Protein AF-A0A7V7VEW5-F1 (afdb_monomer_lite)

Structure (mmCIF, N/CA/C/O backbone):
data_AF-A0A7V7VEW5-F1
#
_entry.id   AF-A0A7V7VEW5-F1
#
loop_
_atom_site.group_PDB
_atom_site.id
_atom_site.type_symbol
_atom_site.label_atom_id
_atom_site.label_alt_id
_atom_site.label_comp_id
_atom_site.label_asym_id
_atom_site.label_entity_id
_atom_site.label_seq_id
_atom_site.pdbx_PDB_ins_code
_atom_site.Cartn_x
_atom_site.Cartn_y
_atom_site.Cartn_z
_atom_site.occupancy
_atom_site.B_iso_or_equiv
_atom_site.auth_seq_id
_atom_site.auth_comp_id
_atom_site.auth_asym_id
_atom_site.auth_atom_id
_atom_site.pdbx_PDB_model_num
ATOM 1 N N . MET A 1 1 ? -5.044 -26.347 13.525 1.00 53.19 1 MET A N 1
ATOM 2 C CA . MET A 1 1 ? -4.860 -25.727 12.195 1.00 53.19 1 MET A CA 1
ATOM 3 C C . MET A 1 1 ? -4.645 -24.240 12.417 1.00 53.19 1 MET A C 1
ATOM 5 O O . MET A 1 1 ? -5.450 -23.683 13.156 1.00 53.19 1 MET A O 1
ATOM 9 N N . PRO A 1 2 ? -3.569 -23.618 11.908 1.00 57.94 2 PRO A N 1
ATOM 10 C CA . PRO A 1 2 ? -3.375 -22.180 12.077 1.00 57.94 2 PRO A CA 1
ATOM 11 C C . PRO A 1 2 ? -4.527 -21.442 11.391 1.00 57.94 2 PRO A C 1
ATOM 13 O O . PRO A 1 2 ? -4.914 -21.792 10.275 1.00 57.94 2 PRO A O 1
ATOM 16 N N . GLU A 1 3 ? -5.128 -20.480 12.088 1.00 57.94 3 GLU A N 1
ATOM 17 C CA . GLU A 1 3 ? -6.200 -19.676 11.511 1.00 57.94 3 GLU A CA 1
ATOM 18 C C . GLU A 1 3 ? -5.664 -18.885 10.307 1.00 57.94 3 GLU A C 1
ATOM 20 O O . GLU A 1 3 ? -4.514 -18.440 10.325 1.00 57.94 3 GLU A O 1
ATOM 25 N N . PRO A 1 4 ? -6.461 -18.709 9.238 1.00 60.78 4 PRO A N 1
ATOM 26 C CA . PRO A 1 4 ? -6.032 -17.912 8.098 1.00 60.78 4 PRO A CA 1
ATOM 27 C C . PRO A 1 4 ? -5.675 -16.496 8.570 1.00 60.78 4 PRO A C 1
ATOM 29 O O . PRO A 1 4 ? -6.461 -15.878 9.285 1.00 60.78 4 PRO A O 1
ATOM 32 N N . LEU A 1 5 ? -4.525 -15.963 8.138 1.00 54.25 5 LEU A N 1
ATOM 33 C CA . LEU A 1 5 ? -4.013 -14.618 8.477 1.00 54.25 5 LEU A CA 1
ATOM 34 C C . LEU A 1 5 ? -5.077 -13.505 8.385 1.00 54.25 5 LEU A C 1
ATOM 36 O O . LEU A 1 5 ? -5.047 -12.546 9.155 1.00 54.25 5 LEU A O 1
ATOM 40 N N . ALA A 1 6 ? -6.057 -13.668 7.490 1.00 53.84 6 ALA A N 1
ATOM 41 C CA . ALA A 1 6 ? -7.209 -12.780 7.343 1.00 53.84 6 ALA A CA 1
ATOM 42 C C . ALA A 1 6 ? -8.044 -12.624 8.631 1.00 53.84 6 ALA A C 1
ATOM 44 O O . ALA A 1 6 ? -8.543 -11.535 8.905 1.00 53.84 6 ALA A O 1
ATOM 45 N N . LYS A 1 7 ? -8.181 -13.686 9.437 1.00 56.44 7 LYS A N 1
ATOM 46 C CA . LYS A 1 7 ? -8.862 -13.653 10.743 1.00 56.44 7 LYS A CA 1
ATOM 47 C C . LYS A 1 7 ? -8.027 -12.960 11.816 1.00 56.44 7 LYS A C 1
ATOM 49 O O . LYS A 1 7 ? -8.587 -12.323 12.698 1.00 56.44 7 LYS A O 1
ATOM 54 N N . GLN A 1 8 ? -6.704 -13.079 11.736 1.00 58.16 8 GLN A N 1
ATOM 55 C CA . GLN A 1 8 ? -5.800 -12.603 12.781 1.00 58.16 8 GLN A CA 1
ATOM 56 C C . GLN A 1 8 ? -5.663 -11.071 12.787 1.00 58.16 8 GLN A C 1
ATOM 58 O O . GLN A 1 8 ? -5.473 -10.477 13.845 1.00 58.16 8 GLN A O 1
ATOM 63 N N . TYR A 1 9 ? -5.825 -10.427 11.626 1.00 64.25 9 TYR A N 1
ATOM 64 C CA . TYR A 1 9 ? -5.728 -8.969 11.483 1.00 64.25 9 TYR A CA 1
ATOM 65 C C . TYR A 1 9 ? -7.040 -8.274 11.083 1.00 64.25 9 TYR A C 1
ATOM 67 O O . TYR A 1 9 ? -7.042 -7.053 10.971 1.00 64.25 9 TYR A O 1
ATOM 75 N N . ASP A 1 10 ? -8.145 -9.006 10.876 1.00 77.81 10 ASP A N 1
ATOM 76 C CA . ASP A 1 10 ? -9.406 -8.458 10.330 1.00 77.81 10 ASP A CA 1
ATOM 77 C C . ASP A 1 10 ? -9.149 -7.535 9.120 1.00 77.81 10 ASP A C 1
ATOM 79 O O . ASP A 1 10 ? -9.538 -6.363 9.052 1.00 77.81 10 ASP A O 1
ATOM 83 N N . CYS A 1 11 ? -8.344 -8.051 8.193 1.00 81.69 11 CYS A N 1
ATOM 84 C CA . CYS A 1 11 ? -7.853 -7.318 7.039 1.00 81.69 11 CYS A CA 1
ATOM 85 C C . CYS A 1 11 ? -7.821 -8.247 5.829 1.00 81.69 11 CYS A C 1
ATOM 87 O O . CYS A 1 11 ? -7.374 -9.394 5.909 1.00 81.69 11 CYS A O 1
ATOM 89 N N . ARG A 1 12 ? -8.307 -7.749 4.694 1.00 86.94 12 ARG A N 1
ATOM 90 C CA . ARG A 1 12 ? -8.248 -8.422 3.399 1.00 86.94 12 ARG A CA 1
ATOM 91 C C . ARG A 1 12 ? -7.386 -7.596 2.466 1.00 86.94 12 ARG A C 1
ATOM 93 O O . ARG A 1 12 ? -7.593 -6.392 2.330 1.00 86.94 12 ARG A O 1
ATOM 100 N N . VAL A 1 13 ? -6.450 -8.263 1.803 1.00 86.50 13 VAL A N 1
ATOM 101 C CA . VAL A 1 13 ? -5.531 -7.634 0.857 1.00 86.50 13 VAL A CA 1
ATOM 102 C C . VAL A 1 13 ? -5.710 -8.288 -0.505 1.00 86.50 13 VAL A C 1
ATOM 104 O O . VAL A 1 13 ? -5.659 -9.510 -0.626 1.00 86.50 13 VAL A O 1
ATOM 107 N N . GLY A 1 14 ? -5.941 -7.470 -1.525 1.00 88.06 14 GLY A N 1
ATOM 108 C CA . GLY A 1 14 ? -5.953 -7.878 -2.923 1.00 88.06 14 GLY A CA 1
ATOM 109 C C . GLY A 1 14 ? -4.794 -7.225 -3.662 1.00 88.06 14 GLY A C 1
ATOM 110 O O . GLY A 1 14 ? -4.648 -6.007 -3.612 1.00 88.06 14 GLY A O 1
ATOM 111 N N . ILE A 1 15 ? -3.992 -8.023 -4.362 1.00 89.50 15 ILE A N 1
ATOM 112 C CA . ILE A 1 15 ? -2.863 -7.546 -5.164 1.00 89.50 15 ILE A CA 1
ATOM 113 C C . ILE A 1 15 ? -3.152 -7.870 -6.628 1.00 89.50 15 ILE A C 1
ATOM 115 O O . ILE A 1 15 ? -3.610 -8.964 -6.953 1.00 89.50 15 ILE A O 1
ATOM 119 N N . THR A 1 16 ? -2.945 -6.910 -7.523 1.00 91.19 16 THR A N 1
ATOM 120 C CA . THR A 1 16 ? -3.197 -7.086 -8.957 1.00 91.19 16 THR A CA 1
ATOM 121 C C . THR A 1 16 ? -2.117 -6.375 -9.761 1.00 91.19 16 THR A C 1
ATOM 123 O O . THR A 1 16 ? -1.792 -5.225 -9.472 1.00 91.19 16 THR A O 1
ATOM 126 N N . LEU A 1 17 ? -1.563 -7.046 -10.771 1.00 87.94 17 LEU A N 1
ATOM 127 C CA . LEU A 1 17 ? -0.652 -6.420 -11.725 1.00 87.94 17 LEU A CA 1
ATOM 128 C C . LEU A 1 17 ? -1.462 -5.568 -12.711 1.00 87.94 17 LEU A C 1
ATOM 130 O O . LEU A 1 17 ? -2.454 -6.031 -13.272 1.00 87.94 17 LEU A O 1
ATOM 134 N N . LEU A 1 18 ? -1.055 -4.320 -12.901 1.00 87.75 18 LEU A N 1
ATOM 135 C CA . LEU A 1 18 ? -1.639 -3.411 -13.879 1.00 87.75 18 LEU A CA 1
ATOM 136 C C . LEU A 1 18 ? -1.027 -3.670 -15.258 1.00 87.75 18 LEU A C 1
ATOM 138 O O . LEU A 1 18 ? 0.150 -4.007 -15.370 1.00 87.75 18 LEU A O 1
ATOM 142 N N . ALA A 1 19 ? -1.810 -3.433 -16.314 1.00 85.81 19 ALA A N 1
ATOM 143 C CA . ALA A 1 19 ? -1.342 -3.545 -17.698 1.00 85.81 19 ALA A CA 1
ATOM 144 C C . ALA A 1 19 ? -0.157 -2.605 -18.009 1.00 85.81 19 ALA A C 1
ATOM 146 O O . ALA A 1 19 ? 0.645 -2.877 -18.895 1.00 85.81 19 ALA A O 1
ATOM 147 N N . THR A 1 20 ? -0.019 -1.513 -17.256 1.00 81.12 20 THR A N 1
ATOM 148 C CA . THR A 1 20 ? 1.057 -0.525 -17.372 1.00 81.12 20 THR A CA 1
ATOM 149 C C . THR A 1 20 ? 2.109 -0.746 -16.283 1.00 81.12 20 THR A C 1
ATOM 151 O O . THR A 1 20 ? 2.079 -0.031 -15.287 1.00 81.12 20 THR A O 1
ATOM 154 N N . HIS A 1 21 ? 2.980 -1.757 -16.426 1.00 78.50 21 HIS A N 1
ATOM 155 C CA . HIS A 1 21 ? 4.156 -2.041 -15.567 1.00 78.50 21 HIS A CA 1
ATOM 156 C C . HIS A 1 21 ? 4.050 -1.566 -14.103 1.00 78.50 21 HIS A C 1
ATOM 158 O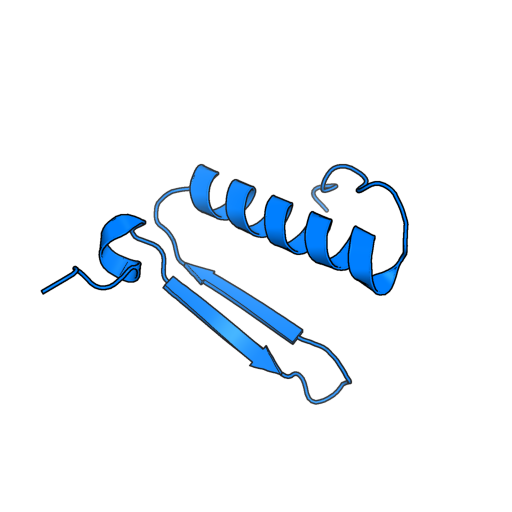 O . HIS A 1 21 ? 4.931 -0.887 -13.579 1.00 78.50 21 HIS A O 1
ATOM 164 N N . GLY A 1 22 ? 2.941 -1.891 -13.446 1.00 80.88 22 GLY A N 1
ATOM 165 C CA . GLY A 1 22 ? 2.575 -1.311 -12.162 1.00 80.88 22 GLY A CA 1
ATOM 166 C C . GLY A 1 22 ? 1.795 -2.309 -11.333 1.00 80.88 22 GLY A C 1
ATOM 167 O O . GLY A 1 22 ? 1.312 -3.317 -11.843 1.00 80.88 22 GLY A O 1
ATOM 168 N N . LEU A 1 23 ? 1.665 -2.037 -10.043 1.00 85.12 23 LEU A N 1
ATOM 169 C CA . LEU A 1 23 ? 0.956 -2.898 -9.105 1.00 85.12 23 LEU A CA 1
ATOM 170 C C . LEU A 1 23 ? -0.173 -2.105 -8.449 1.00 85.12 23 LEU A C 1
ATOM 172 O O . LEU A 1 23 ? 0.014 -0.957 -8.058 1.00 85.12 23 LEU A O 1
ATOM 176 N N . SER A 1 24 ? -1.332 -2.734 -8.291 1.00 86.88 24 SER A N 1
ATOM 177 C CA . SER A 1 24 ? -2.428 -2.240 -7.466 1.00 86.88 24 SER A CA 1
ATOM 178 C C . SER A 1 24 ? -2.533 -3.089 -6.205 1.00 86.88 24 SER A C 1
ATOM 180 O O . SER A 1 24 ? -2.632 -4.316 -6.282 1.00 86.88 24 SER A O 1
ATOM 182 N N . ILE A 1 25 ? -2.527 -2.430 -5.048 1.00 86.31 25 ILE A N 1
ATOM 183 C CA . ILE A 1 25 ? -2.764 -3.049 -3.743 1.00 86.31 25 ILE A CA 1
ATOM 184 C C . ILE A 1 25 ? -4.061 -2.459 -3.191 1.00 86.31 25 ILE A C 1
ATOM 186 O O . ILE A 1 25 ? -4.196 -1.245 -3.058 1.00 86.31 25 ILE A O 1
ATOM 190 N N . ARG A 1 26 ? -5.024 -3.326 -2.881 1.00 89.31 26 ARG A N 1
ATOM 191 C CA . ARG A 1 26 ? -6.324 -2.980 -2.300 1.00 89.31 26 ARG A CA 1
ATOM 192 C C . ARG A 1 26 ? -6.414 -3.570 -0.905 1.00 89.31 26 ARG A C 1
ATOM 194 O O . ARG A 1 26 ? -6.195 -4.765 -0.734 1.00 89.31 26 ARG A O 1
ATOM 201 N N . VAL A 1 27 ? -6.751 -2.737 0.071 1.00 86.62 27 VAL A N 1
ATOM 202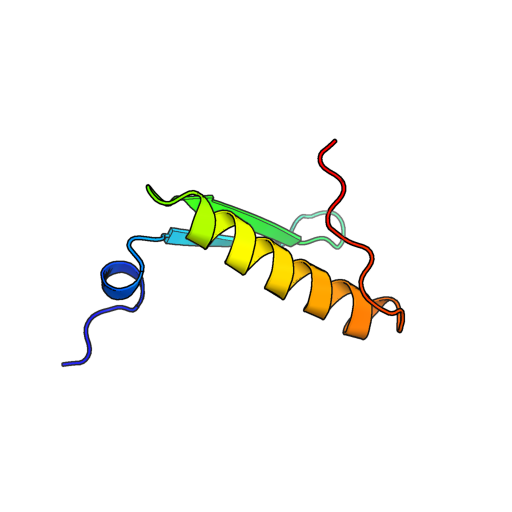 C CA . VAL A 1 27 ? -6.790 -3.110 1.487 1.00 86.62 27 VAL A CA 1
ATOM 203 C C . VAL A 1 27 ? -8.184 -2.818 2.018 1.00 86.62 27 VAL A C 1
ATOM 205 O O . VAL A 1 27 ? -8.667 -1.695 1.895 1.00 86.62 27 VAL A O 1
ATOM 208 N N . LEU A 1 28 ? -8.829 -3.826 2.599 1.00 88.62 28 LEU A N 1
ATOM 209 C CA . LEU A 1 28 ? -10.103 -3.693 3.295 1.00 88.62 28 LEU A CA 1
ATOM 210 C C . LEU A 1 28 ? -9.904 -4.117 4.746 1.00 88.62 28 LEU A C 1
ATOM 212 O O . LEU A 1 28 ? -9.631 -5.285 5.016 1.00 88.62 28 LEU A O 1
ATOM 216 N N . SER A 1 29 ? -10.050 -3.177 5.673 1.00 87.19 29 SER A N 1
ATOM 217 C CA . SER A 1 29 ? -9.998 -3.441 7.109 1.00 87.19 29 SER A CA 1
ATOM 218 C C . SER A 1 29 ? -10.912 -2.475 7.848 1.00 87.19 29 SER A C 1
ATOM 220 O O . SER A 1 29 ? -11.098 -1.339 7.416 1.00 87.19 29 SER A O 1
ATOM 222 N N . ASN A 1 30 ? -11.439 -2.915 8.988 1.00 85.56 30 ASN A N 1
ATOM 223 C CA . ASN A 1 30 ? -12.225 -2.073 9.891 1.00 85.56 30 ASN A CA 1
ATOM 224 C C . ASN A 1 30 ? -11.343 -1.209 10.813 1.00 85.56 30 ASN A C 1
ATOM 226 O O . ASN A 1 30 ? -11.855 -0.446 11.629 1.00 85.56 30 ASN A O 1
ATOM 230 N N . LYS A 1 31 ? -10.014 -1.344 10.717 1.00 85.31 31 LYS A N 1
ATOM 231 C CA . LYS A 1 31 ? -9.035 -0.701 11.597 1.00 85.31 31 LYS A CA 1
ATOM 232 C C . LYS A 1 31 ? -8.067 0.169 10.799 1.00 85.31 31 LYS A C 1
ATOM 234 O O . LYS A 1 31 ? -7.167 -0.339 10.130 1.00 85.31 31 LYS A O 1
ATOM 239 N N . THR A 1 32 ? -8.204 1.489 10.915 1.00 86.31 32 THR A N 1
ATOM 240 C CA . THR A 1 32 ? -7.364 2.462 10.192 1.00 86.31 32 THR A CA 1
ATOM 241 C C . THR A 1 32 ? -5.874 2.299 10.494 1.00 86.31 32 THR A C 1
ATOM 243 O O . THR A 1 32 ? -5.056 2.373 9.584 1.00 86.31 32 THR A O 1
ATOM 246 N N . ASN A 1 33 ? -5.508 1.975 11.737 1.00 83.62 33 ASN A N 1
ATOM 247 C CA . ASN A 1 33 ? -4.111 1.759 12.122 1.00 83.62 33 ASN A CA 1
ATOM 248 C C . ASN A 1 33 ? -3.461 0.577 11.378 1.00 83.62 33 ASN A C 1
ATOM 250 O O . ASN A 1 33 ? -2.262 0.604 11.116 1.00 83.62 33 ASN A O 1
ATOM 254 N N . ILE A 1 34 ? -4.237 -0.452 11.015 1.00 83.94 34 ILE A N 1
ATOM 255 C CA . ILE A 1 34 ? -3.738 -1.587 10.223 1.00 83.94 34 ILE A CA 1
ATOM 256 C C . ILE A 1 34 ? -3.473 -1.146 8.784 1.00 83.94 34 ILE A C 1
ATOM 258 O O . ILE A 1 34 ? -2.447 -1.508 8.211 1.00 83.94 34 ILE A O 1
ATOM 262 N N . ILE A 1 35 ? -4.370 -0.333 8.223 1.00 84.94 35 ILE A N 1
ATOM 263 C CA . ILE A 1 35 ? -4.222 0.234 6.879 1.00 84.94 35 ILE A CA 1
ATOM 264 C C . ILE A 1 35 ? -2.961 1.107 6.814 1.00 84.94 35 ILE A C 1
ATOM 266 O O . ILE A 1 35 ? -2.125 0.913 5.934 1.00 84.94 35 ILE A O 1
ATOM 270 N N . GLU A 1 36 ? -2.787 2.017 7.773 1.00 85.62 36 GLU A N 1
ATOM 271 C CA . GLU A 1 36 ? -1.623 2.907 7.851 1.00 85.62 36 GLU A CA 1
ATOM 272 C C . GLU A 1 36 ? -0.314 2.136 8.023 1.00 85.62 36 GLU A C 1
ATOM 274 O O . GLU A 1 36 ? 0.661 2.404 7.319 1.00 85.62 36 GLU A O 1
ATOM 279 N N . HIS A 1 37 ? -0.295 1.145 8.918 1.00 85.50 37 HIS A N 1
ATOM 280 C CA . HIS A 1 37 ? 0.886 0.318 9.133 1.00 85.50 37 HIS A CA 1
ATOM 281 C C . HIS A 1 37 ? 1.274 -0.443 7.861 1.00 85.50 37 HIS A C 1
ATOM 283 O O . HIS A 1 37 ? 2.436 -0.415 7.457 1.00 85.50 37 HIS A O 1
ATOM 289 N N . LEU A 1 38 ? 0.302 -1.064 7.186 1.00 86.00 38 LEU A N 1
ATOM 290 C CA . LEU A 1 38 ? 0.546 -1.816 5.960 1.00 86.00 38 LEU A CA 1
ATOM 291 C C . LEU A 1 38 ? 1.068 -0.916 4.832 1.00 86.00 38 LEU A C 1
ATOM 293 O O . LEU A 1 38 ? 2.062 -1.257 4.194 1.00 86.00 38 LEU A O 1
ATOM 297 N N . PHE A 1 39 ? 0.454 0.248 4.610 1.00 86.62 39 PHE A N 1
ATOM 298 C CA . PHE A 1 39 ? 0.931 1.173 3.580 1.00 86.62 39 PHE A CA 1
ATOM 299 C C . PHE A 1 39 ? 2.307 1.758 3.898 1.00 86.62 39 PHE A C 1
ATOM 301 O O . PHE A 1 39 ? 3.110 1.911 2.982 1.00 86.62 39 PHE A O 1
ATOM 308 N N . SER A 1 40 ? 2.618 2.015 5.170 1.00 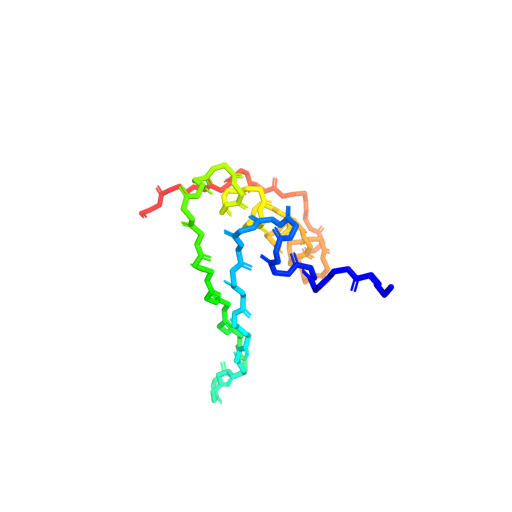85.62 40 SER A N 1
ATOM 309 C CA . SER A 1 40 ? 3.951 2.465 5.585 1.00 85.62 40 SER A CA 1
ATOM 310 C C . SER A 1 40 ? 5.029 1.410 5.302 1.00 85.62 40 SER A C 1
ATOM 312 O O . SER A 1 40 ? 6.086 1.729 4.752 1.00 85.62 40 SER A O 1
ATOM 314 N N . GLN A 1 41 ? 4.744 0.134 5.589 1.00 86.19 41 GLN A N 1
ATOM 315 C CA . GLN A 1 41 ? 5.650 -0.981 5.283 1.00 86.19 41 GLN A CA 1
ATOM 316 C C . GLN A 1 41 ? 5.867 -1.141 3.774 1.00 86.19 41 GLN A C 1
ATOM 318 O O . GLN A 1 41 ? 7.005 -1.211 3.313 1.00 86.19 41 GLN A O 1
ATOM 323 N N . VAL A 1 42 ? 4.782 -1.138 2.991 1.00 84.56 42 VAL A N 1
ATOM 324 C CA . VAL A 1 42 ? 4.853 -1.238 1.526 1.00 84.56 42 VAL A CA 1
ATOM 325 C C . VAL A 1 42 ? 5.634 -0.067 0.935 1.00 84.56 42 VAL A C 1
ATOM 327 O O . VAL A 1 42 ? 6.496 -0.277 0.085 1.00 84.56 42 VAL A O 1
ATOM 330 N N . GLN A 1 43 ? 5.368 1.160 1.386 1.00 83.06 43 GLN A N 1
ATOM 331 C CA . GLN A 1 43 ? 6.088 2.336 0.909 1.00 83.06 43 GLN A CA 1
ATOM 332 C C . GLN A 1 43 ? 7.578 2.234 1.238 1.00 83.06 43 GLN A C 1
ATOM 334 O O . GLN A 1 43 ? 8.400 2.493 0.364 1.00 83.06 43 GLN A O 1
ATOM 339 N N . SER A 1 44 ? 7.924 1.837 2.464 1.00 84.19 44 SER A N 1
ATOM 340 C CA . SER A 1 44 ? 9.321 1.704 2.886 1.00 84.19 44 SER A CA 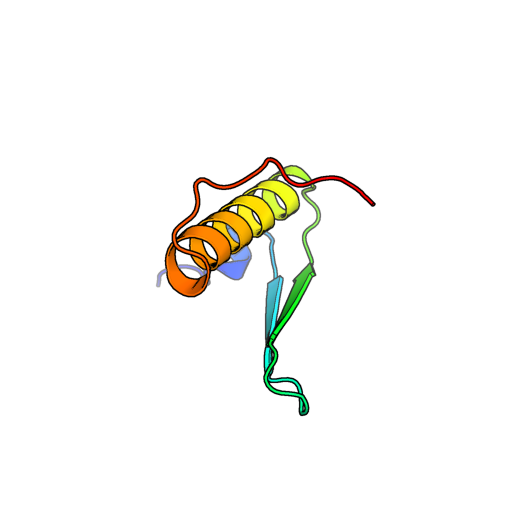1
ATOM 341 C C . SER A 1 44 ? 10.057 0.687 2.021 1.00 84.19 44 SER A C 1
ATOM 343 O O . SER A 1 44 ? 11.103 0.999 1.460 1.00 84.19 44 SER A O 1
ATOM 345 N N . TYR A 1 45 ? 9.440 -0.473 1.793 1.00 85.00 45 TYR A N 1
ATOM 346 C CA . TYR A 1 45 ? 9.977 -1.497 0.905 1.00 85.00 45 TYR A CA 1
ATOM 347 C C . TYR A 1 45 ? 10.185 -0.981 -0.527 1.00 85.00 45 TYR A C 1
ATOM 349 O O . TYR A 1 45 ? 11.257 -1.145 -1.103 1.00 85.00 45 TYR A O 1
ATOM 357 N N . VAL A 1 46 ? 9.185 -0.312 -1.108 1.00 81.56 46 VAL A N 1
ATOM 358 C CA . VAL A 1 46 ? 9.276 0.243 -2.468 1.00 81.56 46 VAL A CA 1
ATOM 359 C C . VAL A 1 46 ? 10.371 1.307 -2.568 1.00 81.56 46 VAL A C 1
ATOM 361 O O . VAL A 1 46 ? 11.133 1.322 -3.533 1.00 81.56 46 VAL A O 1
ATOM 364 N N . VAL A 1 47 ? 10.467 2.203 -1.585 1.00 79.25 47 VAL A N 1
ATOM 365 C CA . VAL A 1 47 ? 11.439 3.302 -1.600 1.00 79.25 47 VAL A CA 1
ATOM 366 C C . VAL A 1 47 ? 12.868 2.789 -1.420 1.00 79.25 47 VAL A C 1
ATOM 368 O O . VAL A 1 47 ? 13.758 3.223 -2.156 1.00 79.25 47 VAL A O 1
ATOM 371 N N . GLU A 1 48 ? 13.084 1.829 -0.523 1.00 81.38 48 GLU A N 1
ATOM 372 C CA . GLU A 1 48 ? 14.395 1.209 -0.328 1.00 81.38 48 GLU A CA 1
ATOM 373 C C . GLU A 1 48 ? 14.830 0.406 -1.556 1.00 81.38 48 GLU A C 1
ATOM 375 O O . GLU A 1 48 ? 15.936 0.604 -2.054 1.00 81.38 48 GLU A O 1
ATOM 380 N N . GLN A 1 49 ? 13.960 -0.461 -2.082 1.00 81.38 49 GLN A N 1
ATOM 381 C CA . GLN A 1 49 ? 14.340 -1.412 -3.130 1.00 81.38 49 GLN A CA 1
ATOM 382 C C . GLN A 1 49 ? 14.407 -0.789 -4.527 1.00 81.38 49 GLN A C 1
ATOM 384 O O . GLN A 1 49 ? 15.272 -1.145 -5.322 1.00 81.38 49 GLN A O 1
ATOM 389 N N . ILE A 1 50 ? 13.497 0.132 -4.855 1.00 74.69 50 ILE A N 1
ATOM 390 C CA . ILE A 1 50 ? 13.430 0.719 -6.203 1.00 74.69 50 ILE A CA 1
ATOM 391 C C . ILE A 1 50 ? 14.267 1.996 -6.277 1.00 74.69 50 ILE A C 1
ATOM 393 O O . ILE A 1 50 ? 14.963 2.229 -7.264 1.00 74.69 50 ILE A O 1
ATOM 397 N N . PHE A 1 51 ? 14.215 2.832 -5.239 1.00 72.06 51 PHE A N 1
ATOM 398 C CA . PHE A 1 51 ? 14.786 4.178 -5.287 1.00 72.06 51 PHE A CA 1
ATOM 399 C C . PHE A 1 51 ? 16.071 4.341 -4.472 1.00 72.06 51 PHE A C 1
ATOM 401 O O . PHE A 1 51 ? 16.701 5.390 -4.606 1.00 72.06 51 PHE A O 1
ATOM 408 N N . HIS A 1 52 ? 16.476 3.346 -3.666 1.00 74.12 52 HIS A N 1
ATOM 409 C CA . HIS A 1 52 ? 17.665 3.395 -2.801 1.00 74.12 52 HIS A CA 1
ATOM 410 C C . HIS A 1 52 ? 17.736 4.677 -1.950 1.00 74.12 52 HIS A C 1
ATOM 412 O O . HIS A 1 52 ? 18.802 5.255 -1.735 1.00 74.12 52 HIS A O 1
ATOM 418 N N . ARG A 1 53 ? 16.576 5.171 -1.504 1.00 67.00 53 ARG A N 1
ATOM 419 C CA . ARG A 1 53 ? 16.449 6.397 -0.705 1.00 67.00 53 ARG A CA 1
ATOM 420 C C . ARG A 1 53 ? 15.892 6.064 0.679 1.00 67.00 53 ARG A C 1
ATOM 422 O O . ARG A 1 53 ? 15.177 5.079 0.813 1.00 67.00 53 ARG A O 1
ATOM 429 N N . PRO A 1 54 ? 16.168 6.887 1.703 1.00 62.31 54 PRO A N 1
ATOM 430 C CA . PRO A 1 54 ? 15.449 6.796 2.968 1.00 62.31 54 PRO A CA 1
ATOM 431 C C . PRO A 1 54 ? 13.987 7.215 2.761 1.00 62.31 54 PRO A C 1
ATOM 433 O O . PRO A 1 54 ? 13.713 8.211 2.086 1.00 62.31 54 PRO A O 1
ATOM 436 N N . THR A 1 55 ? 13.049 6.452 3.324 1.00 58.56 55 THR A N 1
ATOM 437 C CA . THR A 1 55 ? 11.603 6.631 3.130 1.00 58.56 55 THR A CA 1
ATOM 438 C C . THR A 1 55 ? 11.130 8.013 3.600 1.00 58.56 55 THR A C 1
ATOM 440 O O . THR A 1 55 ? 11.171 8.291 4.801 1.00 58.56 55 THR A O 1
ATOM 443 N N . PRO A 1 56 ? 10.641 8.901 2.710 1.00 61.16 56 PRO A N 1
ATOM 444 C CA . PRO A 1 56 ? 9.956 10.108 3.147 1.00 61.16 56 PRO A CA 1
ATOM 445 C C . PRO A 1 56 ? 8.575 9.730 3.696 1.00 61.16 56 PRO A C 1
ATOM 447 O O . PRO A 1 56 ? 7.860 8.933 3.089 1.00 61.16 56 PRO A O 1
ATOM 450 N N . PHE A 1 57 ? 8.201 10.310 4.838 1.00 56.50 57 PHE A N 1
ATOM 451 C CA . PHE A 1 57 ? 6.897 10.121 5.485 1.00 56.50 57 PHE A CA 1
ATOM 452 C C . PHE A 1 57 ? 5.754 10.225 4.457 1.00 56.50 57 PHE A C 1
ATOM 454 O O . PHE A 1 57 ? 5.755 11.162 3.651 1.00 56.50 57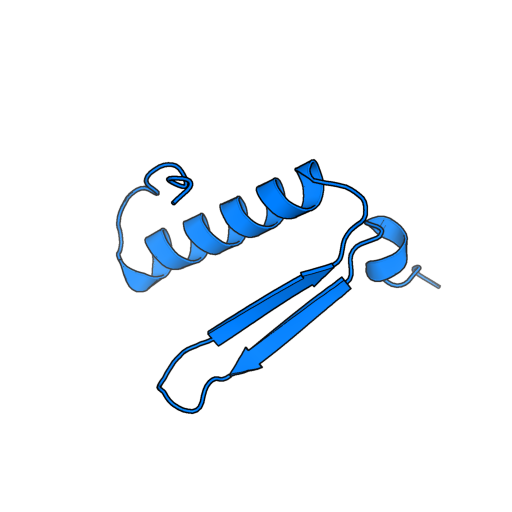 PHE A O 1
ATOM 461 N N . LEU A 1 58 ? 4.806 9.275 4.466 1.00 58.28 58 LEU A N 1
ATOM 462 C CA . LEU A 1 58 ? 3.607 9.289 3.613 1.00 58.28 58 LEU A CA 1
ATOM 463 C C . LEU A 1 58 ? 2.961 10.684 3.670 1.00 58.28 58 LEU A C 1
ATOM 465 O O . LEU A 1 58 ? 2.381 11.070 4.686 1.00 58.28 58 LEU A O 1
ATO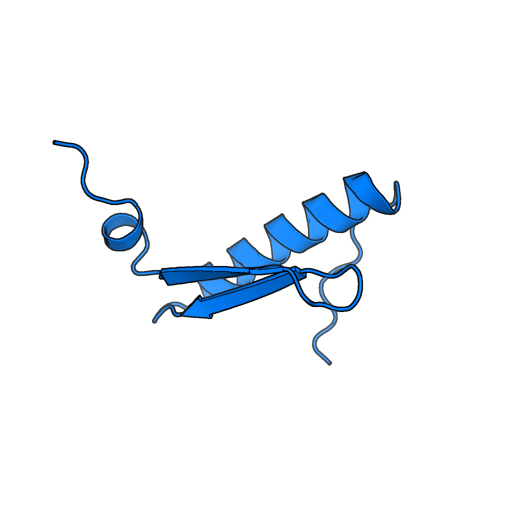M 469 N N . ARG A 1 59 ? 3.060 11.463 2.586 1.00 55.62 59 ARG A N 1
ATOM 470 C CA . ARG A 1 59 ? 2.267 12.687 2.446 1.00 55.62 59 ARG A CA 1
ATOM 471 C C . ARG A 1 59 ? 0.858 12.277 2.049 1.00 55.62 59 ARG A C 1
ATOM 473 O O . ARG A 1 59 ? 0.663 11.658 1.006 1.00 55.62 59 ARG A O 1
ATOM 480 N N . LYS A 1 60 ? -0.105 12.620 2.901 1.00 52.84 60 LYS A N 1
ATOM 481 C CA . LYS A 1 60 ? -1.532 12.559 2.591 1.00 52.84 60 LYS A CA 1
ATOM 482 C C . LYS A 1 60 ? -1.789 13.594 1.488 1.00 52.84 60 LYS A C 1
ATOM 484 O O . LYS A 1 60 ? -1.617 14.784 1.746 1.00 52.84 60 LYS A O 1
ATOM 489 N N . TYR A 1 61 ? -2.100 13.138 0.280 1.00 54.94 61 TYR A N 1
ATOM 490 C CA . TYR A 1 61 ? -2.636 13.974 -0.796 1.00 54.94 61 TYR A CA 1
ATOM 491 C C . TYR A 1 61 ? -4.132 13.710 -0.915 1.00 54.94 61 TYR A C 1
ATOM 493 O O . TYR A 1 61 ? -4.525 12.538 -0.702 1.00 54.94 61 TYR A O 1
#

Foldseek 3Di:
DDDPVCVVQVKDWDWDQDPPRDIDIDMDHPDVVVVQVVVQVVQQCCCCPPVVDGRDPDDDD

Sequence (61 aa):
MPEPLAKQYDCRVGITLLATHGLSIRVLSNKTNIIEHLFSQVQSYVVEQIFHRPTPFLRKY

pLDDT: mean 76.46, std 12.6, range [52.84, 91.19]

Secondary structure (DSSP, 8-state):
-PPPHHHHHTEEEEEEEETTTEEEEEEEES-HHHHHHHHHHHHHHHHHHHH-S--------

Radius of gyration: 13.71 Å; chains: 1; bounding box: 30×40×30 Å